Protein AF-A0A536HNF3-F1 (afdb_monomer)

Secondary structure (DSSP, 8-state):
-B-TTSBB----HHHHHHH---HHHHTTSBGGGGS-HHHHHTTHHHHHHHHHHHHS----------TTS--

Solvent-accessible surface area (back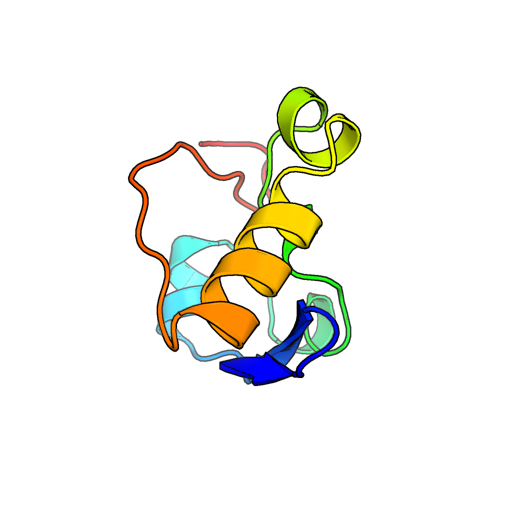bone atoms only — not comparable to full-atom values): 4251 Å² total; per-residue (Å²): 87,64,47,100,85,40,23,25,74,51,72,52,74,67,56,27,70,73,32,66,46,56,53,86,79,40,54,71,38,54,62,49,74,32,37,49,68,76,49,43,73,66,47,45,59,61,52,49,50,51,44,20,68,75,67,76,52,73,88,86,89,78,83,42,39,28,72,89,68,48,109

Radius of gyration: 12.09 Å; Cα contacts (8 Å, |Δi|>4): 83; chains: 1; bounding box: 25×27×27 Å

Foldseek 3Di:
DADLQQAAQDDDPVNCVVQVDDPVRGHRHHPLQFDDPVCSVVCNSVVQSVCCVVVVDDDDDDHTHHPVRDD

Sequence (71 aa):
MLDPTGRIVTWNEGAQRIKGYAADEVIGRHFSLFYPPEEASSRKPDWELEVAKREGHYTEEGWRLRKDGTR

Structure (mmCIF, N/CA/C/O backbone):
data_AF-A0A536HNF3-F1
#
_entry.id   AF-A0A536HNF3-F1
#
loop_
_atom_site.group_PDB
_atom_site.id
_atom_site.type_symbol
_atom_site.label_atom_id
_atom_site.label_alt_id
_atom_site.label_comp_id
_atom_site.label_asym_id
_atom_site.label_entity_id
_atom_site.label_seq_id
_atom_site.pdbx_PDB_ins_code
_atom_site.Cartn_x
_atom_site.Cartn_y
_atom_site.Cartn_z
_atom_site.occupancy
_atom_site.B_iso_or_equiv
_atom_site.auth_seq_id
_atom_site.auth_comp_id
_atom_site.auth_asym_id
_atom_site.auth_atom_id
_atom_site.pdbx_PDB_model_num
ATOM 1 N N . MET A 1 1 ? 4.425 -8.035 -1.709 1.00 93.38 1 MET A N 1
ATOM 2 C CA . MET A 1 1 ? 4.927 -7.821 -3.089 1.00 93.38 1 MET A CA 1
ATOM 3 C C . MET A 1 1 ? 3.878 -7.048 -3.871 1.00 93.38 1 MET A C 1
ATOM 5 O O . MET A 1 1 ? 2.697 -7.221 -3.570 1.00 93.38 1 MET A O 1
ATOM 9 N N . LEU A 1 2 ? 4.292 -6.205 -4.820 1.00 96.50 2 LEU A N 1
ATOM 10 C CA . LEU A 1 2 ? 3.400 -5.454 -5.711 1.00 96.50 2 LEU A CA 1
ATOM 11 C C . LEU A 1 2 ? 3.551 -5.946 -7.158 1.00 96.50 2 LEU A C 1
ATOM 13 O O . LEU A 1 2 ? 4.613 -6.453 -7.517 1.00 96.50 2 LEU A O 1
ATOM 17 N N . ASP A 1 3 ? 2.513 -5.783 -7.974 1.00 95.75 3 ASP A N 1
ATOM 18 C CA . ASP A 1 3 ? 2.624 -5.861 -9.433 1.00 95.75 3 ASP A CA 1
ATOM 19 C C . ASP A 1 3 ? 3.152 -4.534 -10.033 1.00 95.75 3 ASP A C 1
ATOM 21 O O . ASP A 1 3 ? 3.249 -3.528 -9.320 1.00 95.75 3 ASP A O 1
ATOM 25 N N . PRO A 1 4 ? 3.477 -4.478 -11.343 1.00 93.06 4 PRO A N 1
ATOM 26 C CA . PRO A 1 4 ? 3.963 -3.253 -11.991 1.00 93.06 4 PRO A CA 1
ATOM 27 C C . PRO A 1 4 ? 2.969 -2.082 -11.998 1.00 93.06 4 PRO A C 1
ATOM 29 O O . PRO A 1 4 ? 3.346 -0.963 -12.337 1.00 93.06 4 PRO A O 1
ATOM 32 N N . THR A 1 5 ? 1.701 -2.317 -11.664 1.00 94.50 5 THR A N 1
ATOM 33 C CA . THR A 1 5 ? 0.674 -1.274 -11.532 1.00 94.50 5 THR A CA 1
ATOM 34 C C . THR A 1 5 ? 0.480 -0.826 -10.086 1.00 94.50 5 THR A C 1
ATOM 36 O O . THR A 1 5 ? -0.415 -0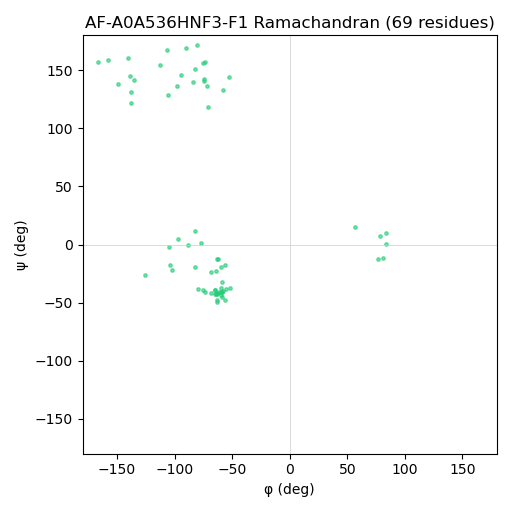.034 -9.822 1.00 94.50 5 THR A O 1
ATOM 39 N N . GLY A 1 6 ? 1.293 -1.330 -9.149 1.00 96.00 6 GLY A N 1
ATOM 40 C CA . GLY A 1 6 ? 1.234 -0.965 -7.737 1.00 96.00 6 GLY A CA 1
ATOM 41 C C . GLY A 1 6 ? 0.206 -1.733 -6.917 1.00 96.00 6 GLY A C 1
ATOM 42 O O . GLY A 1 6 ? -0.059 -1.361 -5.768 1.00 96.00 6 GLY A O 1
ATOM 43 N N . ARG A 1 7 ? -0.407 -2.787 -7.466 1.00 97.69 7 ARG A N 1
ATOM 44 C CA . ARG A 1 7 ? -1.382 -3.592 -6.721 1.00 97.69 7 ARG A CA 1
ATOM 45 C C . ARG A 1 7 ? -0.689 -4.646 -5.885 1.00 97.69 7 ARG A C 1
ATOM 47 O O . ARG A 1 7 ? 0.264 -5.285 -6.319 1.00 97.69 7 ARG A O 1
ATOM 54 N N . ILE A 1 8 ? -1.192 -4.852 -4.677 1.00 98.12 8 ILE A N 1
ATOM 55 C CA . ILE A 1 8 ? -0.660 -5.840 -3.742 1.00 98.12 8 ILE A CA 1
ATOM 56 C C . ILE A 1 8 ? -0.993 -7.240 -4.260 1.00 98.12 8 ILE A C 1
ATOM 58 O O . ILE A 1 8 ? -2.160 -7.604 -4.367 1.00 98.12 8 ILE A O 1
ATOM 62 N N . VAL A 1 9 ? 0.033 -8.037 -4.556 1.00 98.12 9 VAL A N 1
ATOM 63 C CA . VAL A 1 9 ? -0.121 -9.428 -5.026 1.00 98.12 9 VAL A CA 1
ATOM 64 C C . VAL A 1 9 ? 0.152 -10.454 -3.935 1.00 98.12 9 VAL A C 1
ATOM 66 O O . VAL A 1 9 ? -0.312 -11.585 -4.017 1.00 98.12 9 VAL A O 1
ATOM 69 N N . THR A 1 10 ? 0.891 -10.069 -2.891 1.00 97.56 10 THR A N 1
ATOM 70 C CA . THR A 1 10 ? 1.116 -10.926 -1.724 1.00 97.56 10 THR A CA 1
ATOM 71 C C . THR A 1 10 ? 1.040 -10.127 -0.440 1.00 97.56 10 THR A C 1
ATOM 73 O O . THR A 1 10 ? 1.502 -8.982 -0.373 1.00 97.56 10 THR A O 1
ATOM 76 N N . TRP A 1 11 ? 0.511 -10.777 0.590 1.00 98.12 11 TRP A N 1
ATOM 77 C CA . TRP A 1 11 ? 0.365 -10.234 1.928 1.00 98.12 11 TRP A CA 1
ATOM 78 C C . TRP A 1 11 ? 0.740 -11.307 2.944 1.00 98.12 11 TRP A C 1
ATOM 80 O O . TRP A 1 11 ? 0.176 -12.396 2.918 1.00 98.12 11 TRP A O 1
ATOM 90 N N . ASN A 1 12 ? 1.730 -11.031 3.792 1.00 97.44 12 ASN A N 1
ATOM 91 C CA . ASN A 1 12 ? 2.195 -11.979 4.804 1.00 97.44 12 ASN A CA 1
ATOM 92 C C . ASN A 1 12 ? 1.740 -11.558 6.209 1.00 97.44 12 ASN A C 1
ATOM 94 O O . ASN A 1 12 ? 1.310 -10.423 6.427 1.00 97.44 12 ASN A O 1
ATOM 98 N N . GLU A 1 13 ? 1.879 -12.463 7.180 1.00 97.19 13 GLU A N 1
ATOM 99 C CA . GLU A 1 13 ? 1.471 -12.207 8.569 1.00 97.19 13 GLU A CA 1
ATOM 100 C C . GLU A 1 13 ? 2.178 -10.995 9.193 1.00 97.19 13 GLU A C 1
ATOM 102 O O . GLU A 1 13 ? 1.595 -10.279 10.007 1.00 97.19 13 GLU A O 1
ATOM 107 N N . GLY A 1 14 ? 3.429 -10.730 8.800 1.00 97.31 14 GLY A N 1
ATOM 108 C CA . GLY A 1 14 ? 4.173 -9.554 9.253 1.00 97.31 14 GLY A CA 1
ATOM 109 C C . GLY A 1 14 ? 3.516 -8.250 8.801 1.00 97.31 14 GLY A C 1
ATOM 110 O O . GLY A 1 14 ? 3.278 -7.361 9.617 1.00 97.31 14 GLY A O 1
ATOM 111 N N . ALA A 1 15 ? 3.155 -8.157 7.520 1.00 96.00 15 ALA A N 1
ATOM 112 C CA . ALA A 1 15 ? 2.451 -7.009 6.963 1.00 96.00 15 ALA A CA 1
ATOM 113 C C . ALA A 1 15 ? 1.067 -6.833 7.604 1.00 96.00 15 ALA A C 1
ATOM 115 O O . ALA A 1 15 ? 0.713 -5.717 7.987 1.00 96.00 15 ALA A O 1
ATOM 116 N N . GLN A 1 16 ? 0.330 -7.929 7.814 1.00 97.19 16 GLN A N 1
ATOM 117 C CA . GLN A 1 16 ? -0.949 -7.909 8.527 1.00 97.19 16 GLN A CA 1
ATOM 118 C C . GLN A 1 16 ? -0.802 -7.363 9.950 1.00 97.19 16 GLN A C 1
ATOM 120 O O . GLN A 1 16 ? -1.571 -6.491 10.345 1.00 97.19 16 GLN A O 1
ATOM 125 N N . ARG A 1 17 ? 0.212 -7.800 10.705 1.00 96.44 17 ARG A N 1
ATOM 126 C CA . ARG A 1 17 ? 0.462 -7.309 12.069 1.00 96.44 17 ARG A CA 1
ATOM 127 C C . ARG A 1 17 ? 0.837 -5.826 12.101 1.00 96.44 17 ARG A C 1
ATOM 129 O O . ARG A 1 17 ? 0.394 -5.109 12.988 1.00 96.44 17 ARG A O 1
ATOM 136 N N . ILE A 1 18 ? 1.639 -5.365 11.141 1.00 94.50 18 ILE A N 1
ATOM 137 C CA . ILE A 1 18 ? 2.112 -3.971 11.086 1.00 94.50 18 ILE A CA 1
ATOM 138 C C . ILE A 1 18 ? 1.010 -3.015 10.613 1.00 94.50 18 ILE A C 1
ATOM 140 O O . ILE A 1 18 ? 0.929 -1.886 11.097 1.00 94.50 18 ILE A O 1
ATOM 144 N N . LYS A 1 19 ? 0.190 -3.435 9.642 1.00 95.62 19 LYS A N 1
ATOM 145 C CA . LYS A 1 19 ? -0.786 -2.565 8.967 1.00 95.62 19 LYS A CA 1
ATOM 146 C C . LYS A 1 19 ? -2.230 -2.771 9.417 1.00 95.62 19 LYS A C 1
ATOM 148 O O . LYS A 1 19 ? -3.052 -1.894 9.166 1.00 95.62 19 LYS A O 1
ATOM 153 N N . GLY A 1 20 ? -2.544 -3.888 10.069 1.00 96.88 20 GLY A N 1
ATOM 154 C CA . GLY A 1 20 ? -3.878 -4.203 10.588 1.00 96.88 20 GLY A CA 1
ATOM 155 C C . GLY A 1 20 ? -4.882 -4.700 9.543 1.00 96.88 20 GLY A C 1
ATOM 156 O O . GLY A 1 20 ? -6.056 -4.849 9.867 1.00 96.88 20 GLY A O 1
ATOM 157 N N . TYR A 1 21 ? -4.448 -4.950 8.306 1.00 97.12 21 TYR A N 1
ATOM 158 C CA . TYR A 1 21 ? -5.299 -5.478 7.237 1.00 97.12 21 TYR A CA 1
ATOM 159 C C . TYR A 1 21 ? -5.135 -6.987 7.083 1.00 97.12 21 TYR A C 1
ATOM 161 O O . TYR A 1 21 ? -4.002 -7.478 7.046 1.00 97.12 21 TYR A O 1
ATOM 169 N N . ALA A 1 22 ? -6.246 -7.703 6.926 1.00 97.25 22 ALA A N 1
ATOM 170 C CA . ALA A 1 22 ? -6.224 -9.088 6.471 1.00 97.25 22 ALA A CA 1
ATOM 171 C C . ALA A 1 22 ? -5.904 -9.161 4.966 1.00 97.25 22 ALA A C 1
ATOM 173 O O . ALA A 1 22 ? -6.054 -8.182 4.233 1.00 97.25 22 ALA A O 1
ATOM 174 N N . ALA A 1 23 ? -5.401 -10.309 4.505 1.00 97.44 23 ALA A N 1
ATOM 175 C CA . ALA A 1 23 ? -4.923 -10.473 3.130 1.00 97.44 23 ALA A CA 1
ATOM 176 C C . ALA A 1 23 ? -6.025 -10.246 2.078 1.00 97.44 23 ALA A C 1
ATOM 178 O O . ALA A 1 23 ? -5.789 -9.586 1.067 1.00 97.44 23 ALA A O 1
ATOM 179 N N . ASP A 1 24 ? -7.230 -10.741 2.341 1.00 97.50 24 ASP A N 1
ATOM 180 C CA . ASP A 1 24 ? -8.430 -10.573 1.517 1.00 97.50 24 ASP A CA 1
A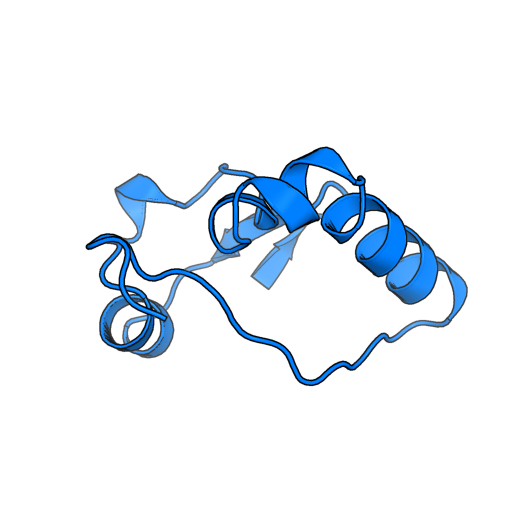TOM 181 C C . ASP A 1 24 ? -8.900 -9.112 1.412 1.00 97.50 24 ASP A C 1
ATOM 183 O O . ASP A 1 24 ? -9.537 -8.737 0.430 1.00 97.50 24 ASP A O 1
ATOM 187 N N . GLU A 1 25 ? -8.533 -8.257 2.368 1.00 97.19 25 GLU A N 1
ATOM 188 C CA . GLU A 1 25 ? -8.882 -6.832 2.357 1.00 97.19 25 GLU A CA 1
ATOM 189 C C . GLU A 1 25 ? -7.954 -5.975 1.487 1.00 97.19 25 GLU A C 1
ATOM 191 O O . GLU A 1 25 ? -8.303 -4.834 1.162 1.00 97.19 25 GLU A O 1
ATOM 196 N N . VAL A 1 26 ? -6.753 -6.469 1.161 1.00 97.75 26 VAL A N 1
ATOM 197 C CA . VAL A 1 26 ? -5.705 -5.672 0.496 1.00 97.75 26 VAL A CA 1
ATOM 198 C C . VAL A 1 26 ? -5.163 -6.275 -0.785 1.00 97.75 26 VAL A C 1
ATOM 200 O O . VAL A 1 26 ? -4.706 -5.513 -1.637 1.00 97.75 26 VAL A O 1
ATOM 203 N N . ILE A 1 27 ? -5.216 -7.595 -0.968 1.00 98.12 27 ILE A N 1
ATOM 204 C CA . ILE A 1 27 ? -4.798 -8.209 -2.230 1.00 98.12 27 ILE A CA 1
ATOM 205 C C . ILE A 1 27 ? -5.633 -7.624 -3.379 1.00 98.12 27 ILE A C 1
ATOM 207 O O . ILE A 1 27 ? -6.847 -7.459 -3.289 1.00 98.12 27 ILE A O 1
ATOM 211 N N . GLY A 1 28 ? -4.954 -7.240 -4.457 1.00 97.88 28 GLY A N 1
ATOM 212 C CA . GLY A 1 28 ? -5.542 -6.567 -5.611 1.00 97.88 28 GLY A CA 1
ATOM 213 C C . GLY A 1 28 ? -5.763 -5.063 -5.433 1.00 97.88 28 GLY A C 1
ATOM 214 O O . GLY A 1 28 ? -5.999 -4.379 -6.431 1.00 97.88 28 GLY A O 1
ATOM 215 N N . ARG A 1 29 ? -5.649 -4.501 -4.222 1.00 97.50 29 ARG A N 1
ATOM 216 C CA . ARG A 1 29 ? -5.731 -3.047 -4.003 1.00 97.50 29 ARG A CA 1
ATOM 217 C C . ARG A 1 29 ? -4.395 -2.371 -4.284 1.00 97.50 29 ARG A C 1
ATOM 219 O O . ARG A 1 29 ? -3.333 -2.967 -4.116 1.00 97.50 29 ARG A O 1
ATOM 226 N N . HIS A 1 30 ? -4.462 -1.111 -4.704 1.00 96.12 30 HIS A N 1
ATOM 227 C CA . HIS A 1 30 ? -3.279 -0.286 -4.921 1.00 96.12 30 HIS A CA 1
ATOM 228 C C . HIS A 1 30 ? -2.642 0.117 -3.588 1.00 96.12 30 HIS A C 1
ATOM 230 O O . HIS A 1 30 ? -3.359 0.525 -2.674 1.00 96.12 30 HIS A O 1
ATOM 236 N N . PHE A 1 31 ? -1.312 0.051 -3.484 1.00 95.50 31 PHE A N 1
ATOM 237 C CA . PHE A 1 31 ? -0.570 0.315 -2.242 1.00 95.50 31 PHE A CA 1
ATOM 238 C C . PHE A 1 31 ? -0.699 1.757 -1.711 1.00 95.50 31 PHE A C 1
ATOM 240 O O . PHE A 1 31 ? -0.379 2.015 -0.548 1.00 95.50 31 PHE A O 1
ATOM 247 N N . SER A 1 32 ? -1.239 2.680 -2.517 1.00 94.38 32 SER A N 1
ATOM 248 C CA . SER A 1 32 ? -1.570 4.046 -2.088 1.00 94.38 32 SER A CA 1
ATOM 249 C C . SER A 1 32 ? -2.514 4.099 -0.883 1.00 94.38 32 SER A C 1
ATOM 251 O O . SER A 1 32 ? -2.543 5.117 -0.200 1.00 94.38 32 SER A O 1
ATOM 253 N N . LEU A 1 33 ? -3.233 3.015 -0.553 1.00 93.69 33 LEU A N 1
ATOM 254 C CA . LEU A 1 33 ? -4.064 2.957 0.657 1.00 93.69 33 LEU A CA 1
ATOM 255 C C . LEU A 1 33 ? -3.281 3.161 1.968 1.00 93.69 33 LEU A C 1
ATOM 257 O O . LEU A 1 33 ? -3.880 3.440 3.001 1.00 93.69 33 LEU A O 1
ATOM 261 N N . PHE A 1 34 ? -1.957 2.979 1.943 1.00 94.38 34 PHE A N 1
ATOM 262 C CA . PHE A 1 34 ? -1.096 3.176 3.109 1.00 94.38 34 PHE A CA 1
ATOM 263 C C . PHE A 1 34 ? -0.596 4.615 3.237 1.00 94.38 34 PHE A C 1
ATOM 265 O O . PHE A 1 34 ? 0.161 4.903 4.161 1.00 94.38 34 PHE A O 1
ATOM 272 N N . TYR A 1 35 ? -0.962 5.509 2.323 1.00 93.19 35 TYR A N 1
ATOM 273 C CA . TYR A 1 35 ? -0.537 6.901 2.361 1.00 93.19 35 TYR A CA 1
ATOM 274 C C . TYR A 1 35 ? -1.585 7.751 3.068 1.00 93.19 35 TYR A C 1
ATOM 276 O O . TYR A 1 35 ? -2.784 7.499 2.915 1.00 93.19 35 TYR A O 1
ATOM 284 N N . PRO A 1 36 ? -1.156 8.791 3.797 1.00 88.69 36 PRO A N 1
ATOM 285 C CA . PRO A 1 36 ? -2.054 9.866 4.176 1.00 88.69 36 PRO A CA 1
ATOM 286 C C . PRO A 1 36 ? -2.787 10.434 2.943 1.00 88.69 36 PRO A C 1
ATOM 288 O O . PRO A 1 36 ? -2.178 10.505 1.868 1.00 88.69 36 PRO A O 1
ATOM 291 N N . PRO A 1 37 ? -4.065 10.844 3.059 1.00 84.06 37 PRO A N 1
ATOM 292 C CA . PRO A 1 37 ? -4.839 11.373 1.935 1.00 84.06 37 PRO A CA 1
ATOM 293 C C . PRO A 1 37 ? -4.128 12.506 1.184 1.00 84.06 37 PRO A C 1
ATOM 295 O O . PRO A 1 37 ? -4.177 12.560 -0.045 1.00 84.06 37 PRO A O 1
ATOM 298 N N . GLU A 1 38 ? -3.413 13.371 1.908 1.00 83.94 38 GLU A N 1
ATOM 299 C CA . GLU A 1 38 ? -2.621 14.462 1.343 1.00 83.94 38 GLU A CA 1
ATOM 300 C C . GLU A 1 38 ? -1.526 13.964 0.378 1.00 83.94 38 GLU A C 1
ATOM 302 O O . GLU A 1 38 ? -1.384 14.481 -0.732 1.00 83.94 38 GLU A O 1
ATOM 307 N N . GLU A 1 39 ? -0.811 12.895 0.732 1.00 81.25 39 GLU A N 1
ATOM 308 C CA . GLU A 1 39 ? 0.257 12.332 -0.100 1.00 81.25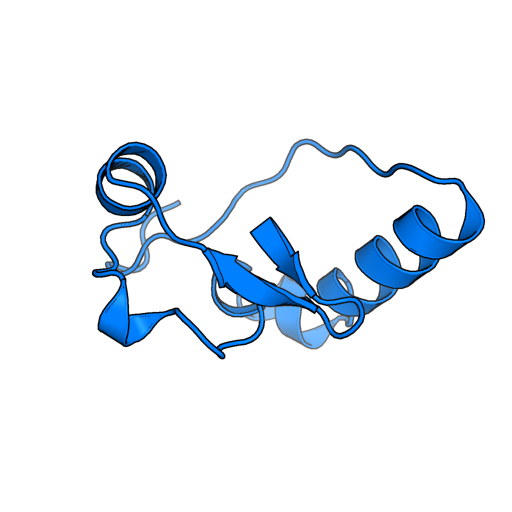 39 GLU A CA 1
ATOM 309 C C . GLU A 1 39 ? -0.297 11.459 -1.231 1.00 81.25 39 GLU A C 1
ATOM 311 O O . GLU A 1 39 ? 0.191 11.525 -2.361 1.00 81.25 39 GLU A O 1
ATOM 316 N N . ALA A 1 40 ? -1.357 10.691 -0.959 1.00 80.00 40 ALA A N 1
ATOM 317 C CA . ALA A 1 40 ? -2.040 9.893 -1.974 1.00 80.00 40 ALA A CA 1
ATOM 318 C C . ALA A 1 40 ? -2.596 10.776 -3.105 1.00 80.00 40 ALA A C 1
ATOM 320 O O . ALA A 1 40 ? -2.468 10.434 -4.281 1.00 80.00 40 ALA A O 1
ATOM 321 N N . SER A 1 41 ? -3.162 11.939 -2.758 1.00 76.38 41 SER A N 1
ATOM 322 C CA . SER A 1 41 ? -3.700 12.904 -3.727 1.00 76.38 41 SER A CA 1
ATOM 323 C C . SER A 1 41 ? -2.622 13.580 -4.583 1.00 76.38 41 SER A C 1
ATOM 325 O O . SER A 1 41 ? -2.889 13.976 -5.716 1.00 76.38 41 SER A O 1
ATOM 327 N N . SER A 1 42 ? -1.383 13.638 -4.091 1.00 82.94 42 SER A N 1
ATOM 328 C CA . SER A 1 42 ? -0.255 14.289 -4.767 1.00 82.94 42 SER A CA 1
ATOM 329 C C . SER A 1 42 ? 0.418 13.405 -5.829 1.00 82.94 42 SER A C 1
ATOM 331 O O . SER A 1 42 ? 1.507 13.728 -6.296 1.00 82.94 42 SER A O 1
ATOM 333 N N . ARG A 1 43 ? -0.196 12.269 -6.206 1.00 87.50 43 ARG A N 1
ATOM 334 C CA . ARG A 1 43 ? 0.369 11.244 -7.114 1.00 87.50 43 ARG A CA 1
ATOM 335 C C . ARG A 1 43 ? 1.712 10.660 -6.661 1.00 87.50 43 ARG A C 1
ATOM 337 O O . ARG A 1 43 ? 2.388 9.996 -7.445 1.00 87.50 43 ARG A O 1
ATOM 344 N N . LYS A 1 44 ? 2.097 10.876 -5.402 1.00 91.38 44 LYS A N 1
ATOM 345 C CA . LYS A 1 44 ? 3.371 10.408 -4.855 1.00 91.38 44 LYS A CA 1
ATOM 346 C C . LYS A 1 44 ? 3.551 8.885 -5.014 1.00 91.38 44 LYS A C 1
ATOM 348 O O . LYS A 1 44 ? 4.569 8.504 -5.580 1.00 91.38 44 LYS A O 1
ATOM 353 N N . PRO A 1 45 ? 2.570 8.022 -4.666 1.00 93.44 45 PRO A N 1
ATOM 354 C CA . PRO A 1 45 ? 2.721 6.571 -4.825 1.00 93.44 45 PRO A CA 1
ATOM 355 C C . PRO A 1 45 ? 3.007 6.147 -6.273 1.00 93.44 45 PRO A C 1
ATOM 357 O O . PRO A 1 45 ? 3.845 5.284 -6.523 1.00 93.44 45 PRO A O 1
ATOM 360 N N . ASP A 1 46 ? 2.339 6.776 -7.242 1.00 93.88 46 ASP A N 1
ATOM 361 C CA . ASP A 1 46 ? 2.545 6.462 -8.657 1.00 93.88 46 ASP A CA 1
ATOM 362 C C . ASP A 1 46 ? 3.940 6.898 -9.112 1.00 93.88 46 ASP A C 1
ATOM 364 O O . ASP A 1 46 ? 4.624 6.167 -9.822 1.00 93.88 46 ASP A O 1
ATOM 368 N N . TRP A 1 47 ? 4.386 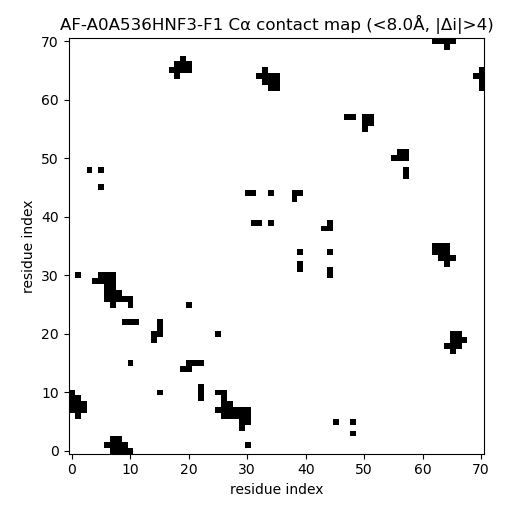8.081 -8.682 1.00 94.50 47 TRP A N 1
ATOM 369 C CA . TRP A 1 47 ? 5.715 8.584 -9.011 1.00 94.50 47 TRP A CA 1
ATOM 370 C C . TRP A 1 47 ? 6.826 7.692 -8.445 1.00 94.50 47 TRP A C 1
ATOM 372 O O . TRP A 1 47 ? 7.769 7.378 -9.168 1.00 94.50 47 TRP A O 1
ATOM 382 N N . GLU A 1 48 ? 6.695 7.222 -7.201 1.00 94.69 48 GLU A N 1
ATOM 383 C CA . GLU A 1 48 ? 7.651 6.287 -6.591 1.00 94.69 48 GLU A CA 1
ATOM 384 C C . GLU A 1 48 ? 7.773 4.985 -7.396 1.00 94.69 48 GLU A C 1
ATOM 386 O O . GLU A 1 48 ? 8.880 4.491 -7.620 1.00 94.69 48 GLU A O 1
ATOM 391 N N . LEU A 1 49 ? 6.648 4.448 -7.888 1.00 94.56 49 LEU A N 1
ATOM 392 C CA . LEU A 1 49 ? 6.657 3.272 -8.760 1.00 94.56 49 LEU A CA 1
ATOM 393 C C . LEU A 1 49 ? 7.364 3.542 -10.087 1.00 94.56 49 LEU A C 1
ATOM 395 O O . LEU A 1 49 ? 8.119 2.691 -10.552 1.00 94.56 49 LEU A O 1
ATOM 399 N N . GLU A 1 50 ? 7.135 4.700 -10.705 1.00 95.00 50 GLU A N 1
ATOM 400 C CA . GLU A 1 50 ? 7.803 5.058 -11.959 1.00 95.00 50 GLU A CA 1
ATOM 401 C C . GLU A 1 50 ? 9.317 5.227 -11.775 1.00 95.00 50 GLU A C 1
ATOM 403 O O . GLU A 1 50 ? 10.095 4.763 -12.612 1.00 95.00 50 GLU A O 1
ATOM 408 N N . VAL A 1 51 ? 9.753 5.810 -10.654 1.00 95.69 51 VAL A N 1
ATOM 409 C CA . VAL A 1 51 ? 11.178 5.881 -10.297 1.00 95.69 51 VAL A CA 1
ATOM 410 C C . VAL A 1 51 ? 11.749 4.479 -10.099 1.00 95.69 51 VAL A C 1
ATOM 412 O O . VAL A 1 51 ? 12.746 4.144 -10.735 1.00 95.69 51 VAL A O 1
ATOM 415 N N . ALA A 1 52 ? 11.086 3.624 -9.316 1.00 95.81 52 ALA A N 1
ATOM 416 C CA . ALA A 1 52 ? 11.536 2.252 -9.084 1.00 95.81 52 ALA A CA 1
ATOM 417 C C . ALA A 1 52 ? 11.621 1.427 -10.380 1.00 95.81 52 ALA A C 1
ATOM 419 O O . ALA A 1 52 ? 12.559 0.652 -10.552 1.00 95.81 52 ALA A O 1
ATOM 420 N N . LYS A 1 53 ? 10.684 1.610 -11.320 1.00 93.56 53 LYS A N 1
ATOM 421 C CA . LYS A 1 53 ? 10.732 0.967 -12.646 1.00 93.56 53 LYS A CA 1
ATOM 422 C C . LYS A 1 53 ? 11.913 1.450 -13.480 1.00 93.56 53 LYS A C 1
ATOM 424 O O . LYS A 1 53 ? 12.546 0.643 -14.154 1.00 93.56 53 LYS A O 1
ATOM 429 N N . ARG A 1 54 ? 12.188 2.758 -13.466 1.00 96.12 54 ARG A N 1
ATOM 430 C CA . ARG A 1 54 ? 13.261 3.372 -14.259 1.00 96.12 54 ARG A CA 1
ATOM 431 C C . ARG A 1 54 ? 14.649 3.057 -13.702 1.00 96.12 54 ARG A C 1
ATOM 433 O O . ARG A 1 54 ? 15.571 2.816 -14.472 1.00 96.12 54 ARG A O 1
ATOM 440 N N . GLU A 1 55 ? 14.796 3.092 -12.383 1.00 96.50 55 GLU A N 1
ATOM 441 C CA . GLU A 1 55 ? 16.088 3.033 -11.680 1.00 96.50 55 GLU A CA 1
ATOM 442 C C . GLU A 1 55 ? 16.351 1.666 -11.030 1.00 96.50 55 GLU A C 1
ATOM 444 O O . GLU A 1 55 ? 17.397 1.435 -10.422 1.00 96.50 55 GLU A O 1
ATOM 449 N N . GLY A 1 56 ? 15.396 0.741 -11.144 1.00 95.56 56 GLY A N 1
ATOM 450 C CA . GLY A 1 56 ? 15.446 -0.601 -10.566 1.00 95.56 56 GLY A CA 1
ATOM 451 C C . GLY A 1 56 ? 15.177 -0.651 -9.060 1.00 95.56 56 GLY A C 1
ATOM 452 O O . GLY A 1 56 ? 14.964 -1.736 -8.522 1.00 95.56 56 GLY A O 1
ATOM 453 N N . HIS A 1 57 ? 15.173 0.494 -8.374 1.00 94.62 57 HIS A N 1
ATOM 454 C CA . HIS A 1 57 ? 14.870 0.599 -6.951 1.00 94.62 57 HIS A CA 1
ATOM 455 C C . HIS A 1 57 ? 14.415 2.015 -6.579 1.00 94.62 57 HIS A C 1
ATOM 457 O O . HIS A 1 57 ? 14.699 2.981 -7.281 1.00 94.62 57 HIS A O 1
ATOM 463 N N . TYR A 1 58 ? 13.708 2.121 -5.458 1.00 95.00 58 TYR A N 1
ATOM 464 C CA . TYR A 1 58 ? 13.376 3.374 -4.793 1.00 95.00 58 TYR A CA 1
ATOM 465 C C . TYR A 1 58 ? 13.278 3.104 -3.291 1.00 95.00 58 TYR A C 1
ATOM 467 O O . TYR A 1 58 ? 12.715 2.085 -2.884 1.00 95.00 58 TYR A O 1
ATOM 475 N N . THR A 1 59 ? 13.812 4.014 -2.481 1.00 93.94 59 THR A N 1
ATOM 476 C CA . THR A 1 59 ? 13.789 3.914 -1.021 1.00 93.94 59 THR A CA 1
ATOM 477 C C . THR A 1 59 ? 13.478 5.285 -0.442 1.00 93.94 59 THR A C 1
ATOM 479 O O . THR A 1 59 ? 14.134 6.264 -0.791 1.00 93.94 59 THR A O 1
ATOM 482 N N . GLU A 1 60 ? 12.519 5.348 0.478 1.00 92.44 60 GLU A N 1
ATOM 483 C CA . GLU A 1 60 ? 12.264 6.532 1.297 1.00 92.44 60 GLU A CA 1
ATOM 484 C C . GLU A 1 60 ? 11.928 6.147 2.739 1.00 92.44 60 GLU A C 1
ATOM 486 O O . GLU A 1 60 ? 11.495 5.026 3.018 1.00 92.44 60 GLU A O 1
ATOM 491 N N . GLU A 1 61 ? 12.077 7.114 3.641 1.00 92.31 61 GLU A N 1
ATOM 492 C CA . GLU A 1 61 ? 11.508 7.066 4.983 1.00 92.31 61 GLU A CA 1
ATOM 493 C C . GLU A 1 61 ? 10.308 8.016 5.040 1.00 92.31 61 GLU A C 1
ATOM 495 O O . GLU A 1 61 ? 10.402 9.184 4.661 1.00 92.31 61 GLU A O 1
ATOM 500 N N . GLY A 1 62 ? 9.162 7.521 5.506 1.00 88.69 62 GLY A N 1
ATOM 501 C CA . GLY A 1 62 ? 7.933 8.302 5.557 1.00 88.69 62 GLY A CA 1
ATOM 502 C C . GLY A 1 62 ? 6.855 7.648 6.411 1.00 88.69 62 GLY A C 1
ATOM 503 O O . GLY A 1 62 ? 6.849 6.433 6.630 1.00 88.69 62 GLY A O 1
ATOM 504 N N . TRP A 1 63 ? 5.921 8.463 6.896 1.00 89.56 63 TRP A N 1
ATOM 505 C CA . TRP A 1 63 ? 4.782 7.978 7.670 1.00 89.56 63 TRP A CA 1
ATOM 506 C C . TRP A 1 63 ? 3.758 7.299 6.763 1.00 89.56 63 TRP A C 1
ATOM 508 O O . TRP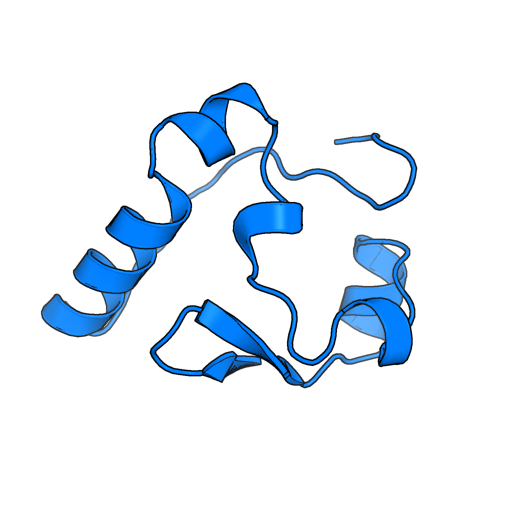 A 1 63 ? 3.468 7.759 5.659 1.00 89.56 63 TRP A O 1
ATOM 518 N N . ARG A 1 64 ? 3.177 6.198 7.244 1.00 92.50 64 ARG A N 1
ATOM 519 C CA . ARG A 1 64 ? 2.188 5.413 6.503 1.00 92.50 64 ARG A CA 1
ATOM 520 C C . ARG A 1 64 ? 1.028 5.052 7.416 1.00 92.50 64 ARG A C 1
ATOM 522 O O . ARG A 1 64 ? 1.246 4.675 8.558 1.00 92.50 64 ARG A O 1
ATOM 529 N N . LEU A 1 65 ? -0.186 5.085 6.890 1.00 93.75 65 LEU A N 1
ATOM 530 C CA . LEU A 1 65 ? -1.384 4.738 7.638 1.00 93.75 65 LEU A CA 1
ATOM 531 C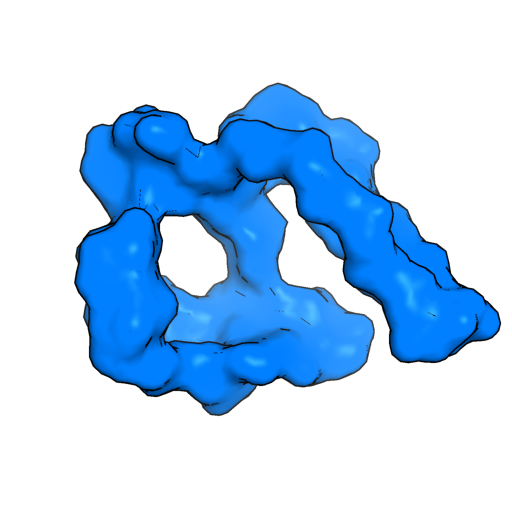 C . LEU A 1 65 ? -1.512 3.225 7.859 1.00 93.75 65 LEU A C 1
ATOM 533 O O . LEU A 1 65 ? -1.197 2.403 6.985 1.00 93.75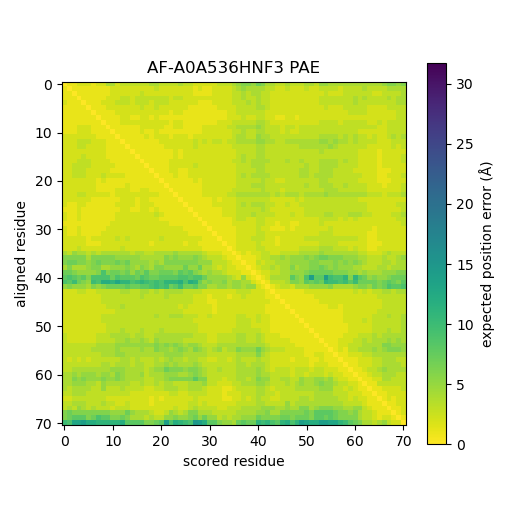 65 LEU A O 1
ATOM 537 N N . ARG A 1 66 ? -2.004 2.875 9.046 1.00 95.50 66 ARG A N 1
ATOM 538 C CA . ARG A 1 66 ? -2.604 1.580 9.380 1.00 95.50 66 ARG A CA 1
ATOM 539 C C . ARG A 1 66 ? -4.111 1.619 9.107 1.00 95.50 66 ARG A C 1
ATOM 541 O O . ARG A 1 66 ? -4.686 2.679 8.864 1.00 95.50 66 ARG A O 1
ATOM 548 N N . LYS A 1 67 ? -4.763 0.456 9.155 1.00 94.25 67 LYS A N 1
ATOM 549 C CA . LYS A 1 67 ? -6.217 0.316 8.961 1.00 94.25 67 LYS A CA 1
ATOM 550 C C . LYS A 1 67 ? -7.050 1.182 9.906 1.00 94.25 67 LYS A C 1
ATOM 552 O O . LYS A 1 67 ? -8.071 1.719 9.498 1.00 94.25 67 LYS A O 1
ATOM 557 N N . ASP A 1 68 ? -6.612 1.315 11.151 1.00 93.00 68 ASP A N 1
ATOM 558 C CA . ASP A 1 68 ? -7.280 2.113 12.184 1.00 93.00 68 ASP A CA 1
ATOM 559 C C . ASP A 1 68 ? -7.045 3.631 12.042 1.00 93.00 68 ASP A C 1
ATOM 561 O O . ASP A 1 68 ? -7.528 4.407 12.863 1.00 93.00 68 ASP A O 1
ATOM 565 N N . GLY A 1 69 ? -6.312 4.067 11.011 1.00 87.56 69 GLY A N 1
ATOM 566 C CA . GLY A 1 69 ? -5.985 5.472 10.771 1.00 87.56 69 GLY A CA 1
ATOM 567 C C . GLY A 1 69 ? -4.779 5.988 11.561 1.00 87.56 69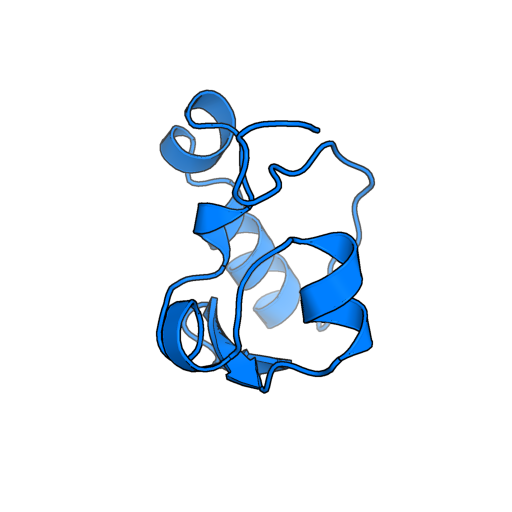 GLY A C 1
ATOM 568 O O . GLY A 1 69 ? -4.411 7.152 11.401 1.00 87.56 69 GLY A O 1
ATOM 569 N N . THR A 1 70 ? -4.128 5.152 12.376 1.00 89.50 70 THR A N 1
ATOM 570 C CA . THR A 1 70 ? -2.878 5.524 13.057 1.00 89.50 70 THR A CA 1
ATOM 571 C C . THR A 1 70 ? -1.686 5.518 12.093 1.00 89.50 70 THR A C 1
ATOM 573 O O . THR A 1 70 ? -1.714 4.849 11.056 1.00 89.50 70 THR A O 1
ATOM 576 N N . ARG A 1 71 ? -0.636 6.281 12.428 1.00 82.25 71 ARG A N 1
ATOM 577 C CA . ARG A 1 71 ? 0.647 6.338 11.700 1.00 82.25 71 ARG A CA 1
ATOM 578 C C . ARG A 1 71 ? 1.698 5.454 12.376 1.00 82.25 71 ARG A C 1
ATOM 580 O O . ARG A 1 71 ? 1.648 5.304 13.620 1.00 82.25 71 ARG A O 1
#

Mean predicted aligned error: 2.93 Å

Nearest PDB structures (foldseek):
  2cmn-assembly1_A  TM=8.044E-01  e=2.179E-03  Bradyrhizobium japonicum
  1y28-assembly1_A  TM=8.070E-01  e=3.806E-03  Bradyrhizobium japonicum
  8js5-assembly1_B  TM=7.993E-01  e=7.127E-03  Bradyrhizobium diazoefficiens USDA 110
  9bkv-assembly1_A  TM=7.337E-01  e=7.127E-03  Escherichia coli
  2hv1-assembly1_B  TM=7.221E-01  e=5.771E-02  Homo sapiens

pLDDT: mean 93.56, std 4.77, range [76.38, 98.12]